Protein AF-A0A7S2NRS6-F1 (afdb_monomer_lite)

Structure (mmCIF, N/CA/C/O backbone):
data_AF-A0A7S2NRS6-F1
#
_entry.id   AF-A0A7S2NRS6-F1
#
loop_
_atom_site.group_PDB
_atom_site.id
_atom_site.type_symbol
_atom_site.label_atom_id
_atom_site.label_alt_id
_atom_site.label_comp_id
_atom_site.label_asym_id
_atom_site.label_entity_id
_atom_site.label_seq_id
_atom_site.pdbx_PDB_ins_code
_atom_site.Cartn_x
_atom_site.Cartn_y
_atom_site.Cartn_z
_atom_site.occupancy
_atom_site.B_iso_or_equiv
_atom_site.auth_seq_id
_atom_site.auth_comp_id
_atom_site.auth_asym_id
_atom_site.auth_atom_id
_atom_site.pdbx_PDB_model_num
ATOM 1 N N . LEU A 1 1 ? -18.344 1.995 -4.141 1.00 56.03 1 LEU A N 1
ATOM 2 C CA . LEU A 1 1 ? -17.722 1.896 -5.486 1.00 56.03 1 LEU A CA 1
ATOM 3 C C . LEU A 1 1 ? -18.752 1.465 -6.531 1.00 56.03 1 LEU A C 1
ATOM 5 O O . LEU A 1 1 ? -19.524 0.555 -6.257 1.00 56.03 1 LEU A O 1
ATOM 9 N N . ARG A 1 2 ? -18.786 2.073 -7.726 1.00 67.06 2 ARG A N 1
ATOM 10 C CA . ARG A 1 2 ? -19.606 1.551 -8.836 1.00 67.06 2 ARG A CA 1
ATOM 11 C C . ARG A 1 2 ? -18.741 0.593 -9.655 1.00 67.06 2 ARG A C 1
ATOM 13 O O . ARG A 1 2 ? -1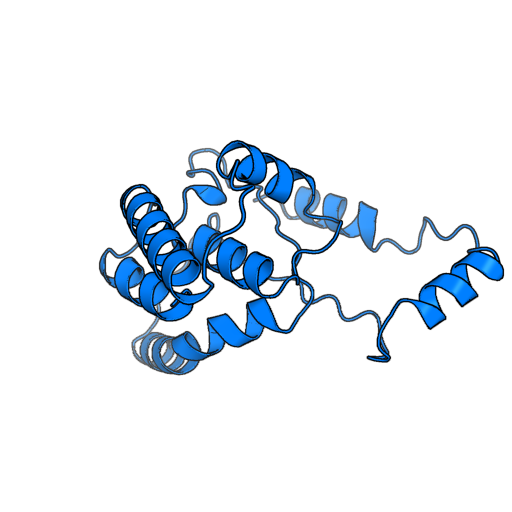7.824 1.054 -10.327 1.00 67.06 2 ARG A O 1
ATOM 20 N N . LEU A 1 3 ? -19.060 -0.705 -9.644 1.00 69.81 3 LEU A N 1
ATOM 21 C CA . LEU A 1 3 ? -18.432 -1.746 -10.485 1.00 69.81 3 LEU A CA 1
ATOM 22 C C . LEU A 1 3 ? -18.231 -1.302 -11.950 1.00 69.81 3 LEU A C 1
ATOM 24 O O . LEU A 1 3 ? -17.266 -1.689 -12.601 1.00 69.81 3 LEU A O 1
ATOM 28 N N . GLY A 1 4 ? -19.112 -0.433 -12.461 1.00 75.94 4 GLY A N 1
ATOM 29 C CA . GLY A 1 4 ? -19.000 0.156 -13.796 1.00 75.94 4 GLY A CA 1
ATOM 30 C C . GLY A 1 4 ? -17.756 1.025 -14.028 1.00 75.94 4 GLY A C 1
ATOM 31 O O . GLY A 1 4 ? -17.210 0.990 -15.128 1.00 75.94 4 GLY A O 1
ATOM 32 N N . THR A 1 5 ? -17.283 1.776 -13.028 1.00 73.44 5 THR A N 1
ATOM 33 C CA . THR A 1 5 ? -16.060 2.592 -13.151 1.00 73.44 5 THR A CA 1
ATOM 34 C C . THR A 1 5 ? -14.830 1.697 -13.215 1.00 73.44 5 THR A C 1
ATOM 36 O O . THR A 1 5 ? -14.036 1.833 -14.141 1.00 73.44 5 THR A O 1
ATOM 39 N N . MET A 1 6 ? -14.731 0.714 -12.316 1.00 71.06 6 MET A N 1
ATOM 40 C CA . MET A 1 6 ? -13.638 -0.268 -12.321 1.00 71.06 6 MET A CA 1
ATOM 41 C C . MET A 1 6 ? -13.595 -1.028 -13.641 1.00 71.06 6 MET A C 1
ATOM 43 O O . MET A 1 6 ? -12.559 -1.096 -14.291 1.00 71.06 6 MET A O 1
ATOM 47 N N . ARG A 1 7 ? -14.750 -1.526 -14.098 1.00 75.75 7 ARG A N 1
ATOM 48 C CA . ARG A 1 7 ? -14.869 -2.192 -15.396 1.00 75.75 7 ARG A CA 1
ATOM 49 C C . ARG A 1 7 ? -14.412 -1.288 -16.541 1.00 75.75 7 ARG A C 1
ATOM 51 O O . ARG A 1 7 ? -13.814 -1.784 -17.486 1.00 75.75 7 ARG A O 1
ATOM 58 N N . ARG A 1 8 ? -14.669 0.022 -16.482 1.00 77.69 8 ARG A N 1
ATOM 59 C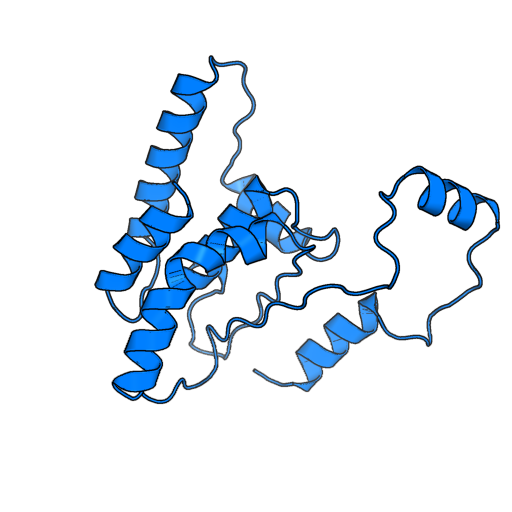 CA . ARG A 1 8 ? -14.208 0.975 -17.503 1.00 77.69 8 ARG A CA 1
ATOM 60 C C . ARG A 1 8 ? -12.686 1.125 -17.497 1.00 77.69 8 ARG A C 1
ATOM 62 O O . ARG A 1 8 ? -12.105 1.053 -18.573 1.00 77.69 8 ARG A O 1
ATOM 69 N N . VAL A 1 9 ? -12.071 1.274 -16.322 1.00 74.75 9 VAL A N 1
ATOM 70 C CA . VAL A 1 9 ? -10.605 1.365 -16.158 1.00 74.75 9 VAL A CA 1
ATOM 71 C C . VAL A 1 9 ? -9.924 0.069 -16.610 1.00 74.75 9 VAL A C 1
ATOM 73 O O . VAL A 1 9 ? -8.971 0.084 -17.386 1.00 74.75 9 VAL A O 1
ATOM 76 N N . LEU A 1 10 ? -10.471 -1.081 -16.219 1.00 75.56 10 LEU A N 1
ATOM 77 C CA . LEU A 1 10 ? -9.988 -2.374 -16.695 1.00 75.56 10 LEU A CA 1
ATOM 78 C C . LEU A 1 10 ? -10.148 -2.493 -18.211 1.00 75.56 10 LEU A C 1
ATOM 80 O O . LEU A 1 10 ? -9.214 -2.886 -18.900 1.00 75.56 10 LEU A O 1
ATOM 84 N N . ASN A 1 11 ? -11.283 -2.073 -18.769 1.00 77.56 11 ASN A N 1
ATOM 85 C CA . ASN A 1 11 ? -11.497 -2.111 -20.212 1.00 77.56 11 ASN A CA 1
ATOM 86 C C . ASN A 1 11 ? -10.554 -1.180 -20.991 1.00 77.56 11 ASN A C 1
ATOM 88 O O . ASN A 1 11 ? -10.190 -1.512 -22.116 1.00 77.56 11 ASN A O 1
ATOM 92 N N . THR A 1 12 ? -10.111 -0.052 -20.430 1.00 73.50 12 THR A N 1
ATOM 93 C CA . THR A 1 12 ? -9.099 0.788 -21.094 1.00 73.50 12 THR A CA 1
ATOM 94 C C . THR A 1 12 ? -7.742 0.100 -21.239 1.00 73.50 12 THR A C 1
ATOM 96 O O . THR A 1 12 ? -6.972 0.482 -22.121 1.00 73.50 12 THR A O 1
ATOM 99 N N . HIS A 1 13 ? -7.456 -0.919 -20.426 1.00 71.12 13 HIS A N 1
ATOM 100 C CA . HIS A 1 13 ? -6.163 -1.606 -20.408 1.00 71.12 13 HIS A CA 1
ATOM 101 C C . HIS A 1 13 ? -6.214 -3.036 -20.953 1.00 71.12 13 HIS A C 1
ATOM 103 O O . HIS A 1 13 ? -5.248 -3.475 -21.575 1.00 71.12 13 HIS A O 1
ATOM 109 N N . PHE A 1 14 ? -7.340 -3.727 -20.767 1.00 71.06 14 PHE A N 1
ATOM 110 C CA . PHE A 1 14 ? -7.500 -5.159 -21.020 1.00 71.06 14 PHE A CA 1
ATOM 111 C C . PHE A 1 14 ? -8.641 -5.493 -21.991 1.00 71.06 14 PHE A C 1
ATOM 113 O O . PHE A 1 14 ? -8.845 -6.668 -22.292 1.00 71.06 14 PHE A O 1
ATOM 120 N N . SER A 1 15 ? -9.410 -4.513 -22.494 1.00 66.44 15 SER A N 1
ATOM 121 C CA . SER A 1 15 ? -10.500 -4.841 -23.422 1.00 66.44 15 SER A CA 1
ATOM 122 C C . SER A 1 15 ? -9.946 -5.292 -24.782 1.00 66.44 15 SER A C 1
ATOM 124 O O . SER A 1 15 ? -9.171 -4.556 -25.401 1.00 66.44 15 SER A O 1
ATOM 126 N N . PRO A 1 16 ? -10.378 -6.459 -25.297 1.00 56.53 16 PRO A N 1
ATOM 127 C CA . PRO A 1 16 ? -9.907 -7.000 -26.573 1.00 56.53 16 PRO A CA 1
ATOM 128 C C . PRO A 1 16 ? -10.347 -6.177 -27.796 1.00 56.53 16 PRO A C 1
ATOM 130 O O . PRO A 1 16 ? -9.865 -6.406 -28.900 1.00 56.53 16 PRO A O 1
ATOM 133 N N . THR A 1 17 ? -11.226 -5.184 -27.632 1.00 53.69 17 THR A N 1
ATOM 134 C CA . THR A 1 17 ? -11.776 -4.377 -28.735 1.00 53.69 17 THR A CA 1
ATOM 135 C C . THR A 1 17 ? -10.838 -3.282 -29.262 1.00 53.69 17 THR A C 1
ATOM 137 O O . THR A 1 17 ? -11.223 -2.546 -30.165 1.00 53.69 17 THR A O 1
ATOM 140 N N . ARG A 1 18 ? -9.606 -3.167 -28.741 1.00 47.66 18 ARG A N 1
ATOM 141 C CA . ARG A 1 18 ? -8.590 -2.186 -29.185 1.00 47.66 18 ARG A CA 1
ATOM 142 C C . ARG A 1 18 ? -7.342 -2.795 -29.832 1.00 47.66 18 ARG A C 1
ATOM 144 O O . ARG A 1 18 ? -6.319 -2.119 -29.932 1.00 47.66 18 ARG A O 1
ATOM 151 N N . VAL A 1 19 ? -7.388 -4.052 -30.266 1.00 50.94 19 VAL A N 1
ATOM 152 C CA . VAL A 1 19 ? -6.240 -4.658 -30.952 1.00 50.94 19 VAL A CA 1
ATOM 153 C C . VAL A 1 19 ? -6.236 -4.226 -32.420 1.00 50.94 19 VAL A C 1
ATOM 155 O O . VAL A 1 19 ? -6.663 -4.961 -33.301 1.00 50.94 19 VAL A O 1
ATOM 158 N N . GLU A 1 20 ? -5.720 -3.027 -32.694 1.00 60.28 20 GLU A N 1
ATOM 159 C CA . GLU A 1 20 ? -4.939 -2.866 -33.922 1.00 60.28 20 GLU A CA 1
ATOM 160 C C . GLU A 1 20 ? -3.767 -3.843 -33.816 1.00 60.28 20 GLU A C 1
ATOM 162 O O . GLU A 1 20 ? -3.072 -3.864 -32.792 1.00 60.28 20 GLU A O 1
ATOM 167 N N . GLU A 1 21 ? -3.581 -4.704 -34.819 1.00 57.75 21 GLU A N 1
ATOM 168 C CA . GLU A 1 21 ? -2.518 -5.700 -34.771 1.00 57.75 21 GLU A CA 1
ATOM 169 C C . GLU A 1 21 ? -1.168 -5.014 -34.514 1.00 57.75 21 GLU A C 1
ATOM 171 O O . GLU A 1 21 ? -0.723 -4.187 -35.316 1.00 57.75 21 GLU A O 1
ATOM 176 N N . PRO A 1 22 ? -0.474 -5.329 -33.405 1.00 60.59 22 PRO A N 1
ATOM 177 C CA . PRO A 1 22 ? 0.801 -4.697 -33.133 1.00 60.59 22 PRO A CA 1
ATOM 178 C C . PRO A 1 22 ? 1.789 -5.111 -34.221 1.00 60.59 22 PRO A C 1
ATOM 180 O O . PRO A 1 22 ? 1.948 -6.306 -34.497 1.00 60.59 22 PRO A O 1
ATOM 183 N N . SER A 1 23 ? 2.462 -4.120 -34.813 1.00 74.69 23 SER A N 1
ATOM 184 C CA . SER A 1 23 ? 3.499 -4.339 -35.820 1.00 74.69 23 SER A CA 1
ATOM 185 C C . SER A 1 23 ? 4.563 -5.318 -35.315 1.00 74.69 23 SER A C 1
ATOM 187 O O . SER A 1 23 ? 4.867 -5.379 -34.118 1.00 74.69 23 SER A O 1
ATOM 189 N N . PHE A 1 24 ? 5.150 -6.083 -36.234 1.00 76.19 24 PHE A N 1
ATOM 190 C CA . PHE A 1 24 ? 6.164 -7.100 -35.938 1.00 76.19 24 PHE A CA 1
ATOM 191 C C . PHE A 1 24 ? 7.278 -6.587 -35.004 1.00 76.19 24 PHE A C 1
ATOM 193 O O . PHE A 1 24 ? 7.609 -7.230 -34.010 1.00 76.19 24 PHE A O 1
ATOM 200 N N . TRP A 1 25 ? 7.776 -5.371 -35.246 1.00 76.50 25 TRP A N 1
ATOM 201 C CA . TRP A 1 25 ? 8.818 -4.738 -34.432 1.00 76.50 25 TRP A CA 1
ATOM 202 C C . TRP A 1 25 ? 8.389 -4.452 -32.995 1.00 76.50 25 TRP A C 1
ATOM 204 O O . TRP A 1 25 ? 9.190 -4.574 -32.070 1.00 76.50 25 TRP A O 1
ATOM 214 N N . ARG A 1 26 ? 7.115 -4.109 -32.783 1.00 67.38 26 ARG A N 1
ATOM 215 C CA . ARG A 1 26 ? 6.560 -3.901 -31.444 1.00 67.38 26 ARG A CA 1
ATOM 216 C C . ARG A 1 26 ? 6.432 -5.224 -30.692 1.00 67.38 26 ARG A C 1
ATOM 218 O O . ARG A 1 26 ? 6.704 -5.242 -29.495 1.00 67.38 26 ARG A O 1
ATOM 225 N N . ARG A 1 27 ? 6.089 -6.320 -31.384 1.00 67.00 27 ARG A N 1
ATOM 226 C CA . ARG A 1 27 ? 6.068 -7.680 -30.811 1.00 67.00 27 ARG A CA 1
ATOM 227 C C . ARG A 1 27 ? 7.474 -8.137 -30.423 1.00 67.00 27 ARG A C 1
ATOM 229 O O . ARG A 1 27 ? 7.671 -8.580 -29.298 1.00 67.00 27 ARG A O 1
ATOM 236 N N . LEU A 1 28 ? 8.454 -7.944 -31.308 1.00 71.12 28 LEU A N 1
ATOM 237 C CA . LEU A 1 28 ? 9.848 -8.319 -31.066 1.00 71.12 28 LEU A CA 1
ATOM 238 C C . LEU A 1 28 ? 10.469 -7.511 -29.916 1.00 71.12 28 LEU A C 1
ATOM 240 O O . LEU A 1 28 ? 11.090 -8.080 -29.026 1.00 71.12 28 LEU A O 1
ATOM 244 N N . ARG A 1 29 ? 10.236 -6.192 -29.872 1.00 68.38 29 ARG A N 1
ATOM 245 C CA . ARG A 1 29 ? 10.704 -5.336 -28.770 1.00 68.38 29 ARG A CA 1
ATOM 246 C C . ARG A 1 29 ? 10.075 -5.731 -27.434 1.00 68.38 29 ARG A C 1
ATOM 248 O O . ARG A 1 29 ? 10.777 -5.756 -26.433 1.00 68.38 29 ARG A O 1
ATOM 255 N N . HIS A 1 30 ? 8.786 -6.078 -27.425 1.00 58.06 30 HIS A N 1
ATOM 256 C CA . HIS A 1 30 ? 8.111 -6.582 -26.228 1.00 58.06 30 HIS A CA 1
ATOM 257 C C . HIS A 1 30 ? 8.640 -7.942 -25.768 1.00 58.06 30 HIS A C 1
ATOM 259 O O . HIS A 1 30 ? 8.762 -8.151 -24.565 1.00 58.06 30 HIS A O 1
ATOM 265 N N . ALA A 1 31 ? 8.939 -8.844 -26.706 1.00 59.22 31 ALA A N 1
ATOM 266 C CA . ALA A 1 31 ? 9.503 -10.159 -26.415 1.00 59.22 31 ALA A CA 1
ATOM 267 C C . ALA A 1 31 ? 10.931 -10.065 -25.857 1.00 59.22 31 ALA A C 1
ATOM 269 O O . ALA A 1 31 ? 11.315 -10.861 -25.011 1.00 59.22 31 ALA A O 1
ATOM 270 N N . LEU A 1 32 ? 11.701 -9.067 -26.298 1.00 62.44 32 LEU A N 1
ATOM 271 C CA . LEU A 1 32 ? 13.069 -8.834 -25.833 1.00 62.44 32 LEU A CA 1
ATOM 272 C C . LEU A 1 32 ? 13.140 -8.034 -24.523 1.00 62.44 32 LEU A C 1
ATOM 274 O O . LEU A 1 32 ? 14.130 -8.133 -23.808 1.00 62.44 32 LEU A O 1
ATOM 278 N N . SER A 1 33 ? 12.118 -7.235 -24.197 1.00 59.81 33 SER A N 1
ATOM 279 C CA . SER A 1 33 ? 12.112 -6.366 -23.011 1.00 59.81 33 SER A CA 1
ATOM 280 C C . SER A 1 33 ? 11.349 -6.936 -21.811 1.00 59.81 33 SER A C 1
ATOM 282 O O . SER A 1 33 ? 11.143 -6.212 -20.837 1.00 59.81 33 SER A O 1
ATOM 284 N N . ARG A 1 34 ? 10.838 -8.169 -21.884 1.00 46.94 34 ARG A N 1
ATOM 285 C CA . ARG A 1 34 ? 10.055 -8.784 -20.806 1.00 46.94 34 ARG A CA 1
ATOM 286 C C . ARG A 1 34 ? 10.565 -10.185 -20.518 1.00 46.94 34 ARG A C 1
ATOM 288 O O . ARG A 1 34 ? 10.664 -11.013 -21.416 1.00 46.94 34 ARG A O 1
ATOM 295 N N . THR A 1 35 ? 10.873 -10.432 -19.251 1.00 43.88 35 THR A N 1
ATOM 296 C CA . THR A 1 35 ? 11.154 -11.760 -18.711 1.00 43.88 35 THR A CA 1
ATOM 297 C C . THR A 1 35 ? 10.008 -12.725 -19.047 1.00 43.88 35 THR A C 1
ATOM 299 O O . THR A 1 35 ? 8.841 -12.320 -19.041 1.00 43.88 35 THR A O 1
ATOM 302 N N . PRO A 1 36 ? 10.318 -13.995 -19.359 1.00 40.53 36 PRO A N 1
ATOM 303 C CA . PRO A 1 36 ? 9.358 -14.971 -19.838 1.00 40.53 36 PRO A CA 1
ATOM 304 C C . PRO A 1 36 ? 8.593 -15.544 -18.644 1.00 40.53 36 PRO A C 1
ATOM 306 O O . PRO A 1 36 ? 8.909 -16.615 -18.143 1.00 40.53 36 PRO A O 1
ATOM 309 N N . VAL A 1 37 ? 7.576 -14.834 -18.175 1.00 44.56 37 VAL A N 1
ATOM 310 C CA . VAL A 1 37 ? 6.471 -15.484 -17.470 1.00 44.56 37 VAL A CA 1
ATOM 311 C C . VAL A 1 37 ? 5.285 -15.368 -18.415 1.00 44.56 37 VAL A C 1
ATOM 313 O O . VAL A 1 37 ? 4.808 -14.273 -18.709 1.00 44.56 37 VAL A O 1
ATOM 316 N N . GLY A 1 38 ? 4.955 -16.494 -19.049 1.00 38.03 38 GLY A N 1
ATOM 317 C CA . GLY A 1 38 ? 3.897 -16.594 -20.045 1.00 38.03 38 GLY A CA 1
ATOM 318 C C . GLY A 1 38 ? 2.520 -16.299 -19.453 1.00 38.03 38 GLY A C 1
ATOM 319 O O . GLY A 1 38 ? 2.295 -16.513 -18.270 1.00 38.03 38 GLY A O 1
ATOM 320 N N . GLY A 1 39 ? 1.600 -15.842 -20.305 1.00 46.91 39 GLY A N 1
ATOM 321 C CA . GLY A 1 39 ? 0.220 -15.540 -19.918 1.00 46.91 39 GLY A CA 1
ATOM 322 C C . GLY A 1 39 ? 0.077 -14.143 -19.315 1.00 46.91 39 GLY A C 1
ATOM 323 O O . GLY A 1 39 ? 0.891 -13.695 -18.521 1.00 46.91 39 GLY A O 1
ATOM 324 N N . TRP A 1 40 ? -0.942 -13.404 -19.742 1.00 47.91 40 TRP A N 1
ATOM 325 C CA . TRP A 1 40 ? -1.213 -12.032 -19.305 1.00 47.91 40 TRP A CA 1
ATOM 326 C C . TRP A 1 40 ? -1.852 -11.985 -17.908 1.00 47.91 40 TRP A C 1
ATOM 328 O O . TRP A 1 40 ? -2.870 -11.322 -17.715 1.00 47.91 40 TRP A O 1
ATOM 338 N N . ASP A 1 41 ? -1.262 -12.661 -16.928 1.00 56.53 41 ASP A N 1
ATOM 339 C CA . ASP A 1 41 ? -1.789 -12.679 -15.567 1.00 56.53 41 ASP A CA 1
ATOM 340 C C . ASP A 1 41 ? -1.315 -11.410 -14.849 1.00 56.53 41 ASP A C 1
ATOM 342 O O . ASP A 1 41 ? -0.298 -11.371 -14.162 1.00 56.53 41 ASP A O 1
ATOM 346 N N . THR A 1 42 ? -2.028 -10.305 -15.084 1.00 56.78 42 THR A N 1
ATOM 347 C CA . THR A 1 42 ? -1.913 -9.131 -14.212 1.00 56.78 42 THR A CA 1
ATOM 348 C C . THR A 1 42 ? -2.690 -9.443 -12.947 1.00 56.78 42 THR A C 1
ATOM 350 O O . THR A 1 42 ? -3.908 -9.619 -13.006 1.00 56.78 42 THR A O 1
ATOM 353 N N . VAL A 1 43 ? -2.001 -9.513 -11.809 1.00 58.66 43 VAL A N 1
ATOM 354 C CA . VAL A 1 43 ? -2.680 -9.654 -10.525 1.00 58.66 43 VAL A CA 1
ATOM 355 C C . VAL A 1 43 ? -3.358 -8.324 -10.219 1.00 58.66 43 VAL A C 1
ATOM 357 O O . VAL A 1 43 ? -2.724 -7.289 -10.020 1.00 58.66 43 VAL A O 1
ATOM 360 N N . LEU A 1 44 ? -4.686 -8.343 -10.261 1.00 62.12 44 LEU A N 1
ATOM 361 C CA . LEU A 1 44 ? -5.507 -7.207 -9.877 1.00 62.12 44 LEU A CA 1
ATOM 362 C C . LEU A 1 44 ? -5.720 -7.282 -8.374 1.00 62.12 44 LEU A C 1
ATOM 364 O O . LEU A 1 44 ? -6.546 -8.060 -7.898 1.00 62.12 44 LEU A O 1
ATOM 368 N N . PHE A 1 45 ? -4.968 -6.479 -7.636 1.00 60.38 45 PHE A N 1
ATOM 369 C CA . PHE A 1 45 ? -5.232 -6.306 -6.221 1.00 60.38 45 PHE A CA 1
ATOM 370 C C . PHE A 1 45 ? -6.415 -5.359 -6.043 1.00 60.38 45 PHE A C 1
ATOM 372 O O . PHE A 1 45 ? -6.426 -4.229 -6.531 1.00 60.38 45 PHE A O 1
ATOM 379 N N . PHE A 1 46 ? -7.444 -5.881 -5.387 1.00 60.12 46 PHE A N 1
ATOM 380 C CA . PHE A 1 46 ? -8.656 -5.162 -5.039 1.00 60.12 46 PHE A CA 1
ATOM 381 C C . PHE A 1 46 ? -8.703 -5.023 -3.523 1.00 60.12 46 PHE A C 1
ATOM 383 O O . PHE A 1 46 ? -9.382 -5.813 -2.867 1.00 60.12 46 PHE A O 1
ATOM 390 N N . ASP A 1 47 ? -7.998 -4.040 -2.964 1.00 60.84 47 ASP A N 1
ATOM 391 C CA . ASP A 1 47 ? -8.255 -3.677 -1.575 1.00 60.84 47 ASP A CA 1
ATOM 392 C C . ASP A 1 47 ? -9.434 -2.710 -1.503 1.00 60.84 47 ASP A C 1
ATOM 394 O O . ASP A 1 47 ? -9.498 -1.658 -2.150 1.00 60.84 47 ASP A O 1
ATOM 398 N N . PHE A 1 48 ? -10.440 -3.115 -0.742 1.00 59.34 48 PHE A N 1
ATOM 399 C CA . PHE A 1 48 ? -11.668 -2.369 -0.597 1.00 59.34 48 PHE A CA 1
ATOM 400 C C . PHE A 1 48 ? -11.553 -1.410 0.582 1.00 59.34 48 PHE A C 1
ATOM 402 O O . PHE A 1 48 ? -12.291 -1.528 1.560 1.00 59.34 48 PHE A O 1
ATOM 409 N N . CYS A 1 49 ? -10.755 -0.355 0.411 1.00 52.16 49 CYS A N 1
ATOM 410 C CA . CYS A 1 49 ? -10.843 0.850 1.242 1.00 52.16 49 CYS A CA 1
ATOM 411 C C . CYS A 1 49 ? -12.280 1.461 1.228 1.00 52.16 49 CYS A C 1
ATOM 413 O O . CYS A 1 49 ? -12.612 2.312 2.049 1.00 52.16 49 CYS A O 1
ATOM 415 N N . GLY A 1 50 ? -13.179 1.006 0.332 1.00 49.31 50 GLY A N 1
ATOM 416 C CA . GLY A 1 50 ? -14.545 1.520 0.168 1.00 49.31 50 GLY A CA 1
ATOM 417 C C . GLY A 1 50 ? -15.709 0.513 0.172 1.00 49.31 50 GLY A C 1
ATOM 418 O O . GLY A 1 50 ? -16.805 0.934 -0.219 1.00 49.31 50 GLY A O 1
ATOM 419 N N . LEU A 1 51 ? -15.527 -0.763 0.555 1.00 55.12 51 LEU A N 1
ATOM 420 C CA . LEU A 1 51 ? -16.662 -1.679 0.794 1.00 55.12 51 LEU A CA 1
ATOM 421 C C . LEU A 1 51 ? -16.879 -1.936 2.289 1.00 55.12 51 LEU A C 1
ATOM 423 O O . LEU A 1 51 ? -15.909 -2.019 3.041 1.00 55.12 51 LEU A O 1
ATOM 427 N N . PRO A 1 52 ? -18.138 -2.115 2.729 1.00 57.31 52 PRO A N 1
ATOM 428 C CA . PRO A 1 52 ? -18.422 -2.578 4.079 1.00 57.31 52 PRO A CA 1
ATOM 429 C C . PRO A 1 52 ? -17.801 -3.966 4.278 1.00 57.31 52 PRO A C 1
ATOM 431 O O . PRO A 1 52 ? -18.314 -4.958 3.764 1.00 57.31 52 PRO A O 1
ATOM 434 N N . GLN A 1 53 ? -16.689 -4.044 5.006 1.00 69.00 53 GLN A N 1
ATOM 435 C CA . GLN A 1 53 ? -16.167 -5.329 5.459 1.00 69.00 53 GLN A CA 1
ATOM 436 C C . GLN A 1 53 ? -16.956 -5.748 6.700 1.00 69.00 53 GLN A C 1
ATOM 438 O O . GLN A 1 53 ? -16.929 -5.042 7.721 1.00 69.00 53 GLN A O 1
ATOM 443 N N . ALA A 1 54 ? -17.658 -6.877 6.594 1.00 77.88 54 ALA A N 1
ATOM 444 C CA . ALA A 1 54 ? -18.263 -7.536 7.742 1.00 77.88 54 ALA A CA 1
ATOM 445 C C . ALA A 1 54 ? -17.175 -7.867 8.784 1.00 77.88 54 ALA A C 1
ATOM 447 O O . ALA A 1 54 ? -16.016 -8.070 8.409 1.00 77.88 54 ALA A O 1
ATOM 448 N N . PRO A 1 55 ? -17.507 -7.891 10.086 1.00 81.56 55 PRO A N 1
ATOM 449 C CA . PRO A 1 55 ? -16.582 -8.396 11.092 1.00 81.56 55 PRO A CA 1
ATOM 450 C C . PRO A 1 55 ? -16.114 -9.806 10.715 1.00 81.56 55 PRO A C 1
ATOM 452 O O . PRO A 1 55 ? -16.942 -10.658 10.396 1.00 81.56 55 PRO A O 1
ATOM 455 N N . ARG A 1 56 ? -14.798 -10.028 10.745 1.00 83.50 56 ARG A N 1
ATOM 456 C CA . ARG A 1 56 ? -14.210 -11.363 10.585 1.00 83.50 56 ARG A CA 1
ATOM 457 C C . ARG A 1 56 ? -14.616 -12.238 11.772 1.00 83.50 56 ARG A C 1
ATOM 459 O O . ARG A 1 56 ? -14.627 -11.755 12.903 1.00 83.50 56 ARG A O 1
ATOM 466 N N . SER A 1 57 ? -14.922 -13.503 11.518 1.00 89.75 57 SER A N 1
ATOM 467 C CA . SER A 1 57 ? -14.974 -14.537 12.556 1.00 89.75 57 SER A CA 1
ATOM 468 C C . SER A 1 57 ? -13.585 -14.775 13.162 1.00 89.75 57 SER A C 1
ATOM 470 O O . SER A 1 57 ? -12.571 -14.401 12.569 1.00 89.75 57 SER A O 1
ATOM 472 N N . ASP A 1 58 ? -13.523 -15.423 14.327 1.00 92.62 58 ASP A N 1
ATOM 473 C CA . ASP A 1 58 ? -12.251 -15.724 15.002 1.00 92.62 58 ASP A CA 1
ATOM 474 C C . ASP A 1 58 ? -11.318 -16.568 14.120 1.00 92.62 58 ASP A C 1
ATOM 476 O O . ASP A 1 58 ? -10.112 -16.323 14.061 1.00 92.62 58 ASP A O 1
ATOM 480 N N . GLU A 1 59 ? -11.883 -17.516 13.370 1.00 92.38 59 GLU A N 1
ATOM 481 C CA . GLU A 1 59 ? -11.123 -18.362 12.449 1.00 92.38 59 GLU A CA 1
ATOM 482 C C . GLU A 1 59 ? -10.594 -17.570 11.245 1.00 92.38 59 GLU A C 1
ATOM 484 O O . GLU A 1 59 ? -9.416 -17.669 10.904 1.00 92.38 59 GLU A O 1
ATOM 489 N N . GLU A 1 60 ? -11.417 -16.711 10.636 1.00 85.25 60 GLU A N 1
ATOM 490 C CA . GLU A 1 60 ? -10.956 -15.809 9.571 1.00 85.25 60 GLU A CA 1
ATOM 491 C C . GLU A 1 60 ? -9.894 -14.831 10.082 1.00 85.25 60 GLU A C 1
ATOM 493 O O . GLU A 1 60 ? -8.972 -14.474 9.350 1.00 85.25 60 GLU A O 1
ATOM 498 N N . HIS A 1 61 ? -10.004 -14.384 11.334 1.00 85.06 61 HIS A N 1
ATOM 499 C CA . HIS A 1 61 ? -9.013 -13.511 11.947 1.00 85.06 61 HIS A CA 1
ATOM 500 C C . HIS A 1 61 ? -7.672 -14.227 12.139 1.00 85.06 61 HIS A C 1
ATOM 502 O O . HIS A 1 61 ? -6.631 -13.649 11.822 1.00 85.06 61 HIS A O 1
ATOM 508 N N . ARG A 1 62 ? -7.696 -15.488 12.587 1.00 88.94 62 ARG A N 1
ATOM 509 C CA . ARG A 1 62 ? -6.504 -16.337 12.712 1.00 88.94 62 ARG A CA 1
ATOM 510 C C . ARG A 1 62 ? -5.825 -16.546 11.358 1.00 88.94 62 ARG A C 1
ATOM 512 O O . ARG A 1 62 ? -4.640 -16.247 11.232 1.00 88.94 62 ARG A O 1
ATOM 519 N N . ILE A 1 63 ? -6.580 -16.970 10.341 1.00 88.25 63 ILE A N 1
ATOM 520 C CA . ILE A 1 63 ? -6.067 -17.169 8.974 1.00 88.25 63 ILE A CA 1
ATOM 521 C C . ILE A 1 63 ? -5.494 -15.861 8.420 1.00 88.25 63 ILE A C 1
ATOM 523 O O . ILE A 1 63 ? -4.398 -15.845 7.867 1.00 88.25 63 ILE A O 1
ATOM 527 N N . PHE A 1 64 ? -6.199 -14.742 8.606 1.00 84.12 64 PHE A N 1
ATOM 528 C CA . PHE A 1 64 ? -5.704 -13.435 8.185 1.00 84.12 64 PHE A CA 1
ATOM 529 C C . PHE A 1 64 ? -4.357 -13.104 8.835 1.00 84.12 64 PHE A C 1
ATOM 531 O O . PHE A 1 64 ? -3.448 -12.656 8.143 1.00 84.12 64 PHE A O 1
ATOM 538 N N . GLY A 1 65 ? -4.212 -13.350 10.141 1.00 84.62 65 GLY A N 1
ATOM 539 C CA . GLY A 1 65 ? -2.957 -13.146 10.863 1.00 84.62 65 GLY A CA 1
ATOM 540 C C . GLY A 1 65 ? -1.810 -14.012 10.335 1.00 84.62 65 GLY A C 1
ATOM 541 O O . GLY A 1 65 ? -0.693 -13.518 10.209 1.00 84.62 65 GLY A O 1
ATOM 542 N N . GLU A 1 66 ? -2.087 -15.264 9.966 1.00 89.00 66 GLU A N 1
ATOM 543 C CA . GLU A 1 66 ? -1.109 -16.183 9.360 1.00 89.00 66 GLU A CA 1
ATOM 544 C C . GLU A 1 66 ? -0.689 -15.745 7.952 1.00 89.00 66 GLU A C 1
ATOM 546 O O . GLU A 1 66 ? 0.478 -15.866 7.584 1.00 89.00 66 GLU A O 1
ATOM 551 N N . CYS A 1 67 ? -1.616 -15.196 7.166 1.00 86.12 67 CYS A N 1
ATOM 552 C CA . CYS A 1 67 ? -1.327 -14.703 5.821 1.00 86.12 67 CYS A CA 1
ATOM 553 C C . CYS A 1 67 ? -0.645 -13.327 5.810 1.00 86.12 67 CYS A C 1
ATOM 555 O O . CYS A 1 67 ? 0.035 -12.993 4.839 1.00 86.12 67 CYS A O 1
ATOM 557 N N . LEU A 1 68 ? -0.811 -12.527 6.866 1.00 85.12 68 LEU A N 1
ATOM 558 C CA . LEU A 1 68 ? -0.383 -11.128 6.911 1.00 85.12 68 LEU A CA 1
ATOM 559 C C . LEU A 1 68 ? 1.104 -10.906 6.579 1.00 85.12 68 LEU A C 1
ATOM 561 O O . LEU A 1 68 ? 1.388 -10.023 5.766 1.00 85.12 68 LEU A O 1
ATOM 565 N N . PRO A 1 69 ? 2.058 -11.705 7.104 1.00 84.50 69 PRO A N 1
ATOM 566 C CA . PRO A 1 69 ? 3.475 -11.556 6.767 1.00 84.50 69 PRO A CA 1
ATOM 567 C C . PRO A 1 69 ? 3.775 -11.799 5.281 1.00 84.50 69 PRO A C 1
ATOM 569 O O . PRO A 1 69 ? 4.761 -11.294 4.751 1.00 84.50 69 PRO A O 1
ATOM 572 N N . HIS A 1 70 ? 2.920 -12.552 4.584 1.00 86.19 70 HIS A N 1
ATOM 573 C CA . HIS A 1 70 ? 3.083 -12.865 3.166 1.00 86.19 70 HIS A CA 1
ATOM 574 C C . HIS A 1 70 ? 2.519 -11.781 2.239 1.00 86.19 70 HIS A C 1
ATOM 576 O O . HIS A 1 70 ? 2.795 -11.809 1.040 1.00 86.19 70 HIS A O 1
ATOM 582 N N . MET A 1 71 ? 1.783 -10.794 2.762 1.00 83.44 71 MET A N 1
ATOM 583 C CA . MET A 1 71 ? 1.236 -9.700 1.950 1.00 83.44 71 MET A CA 1
ATOM 584 C C . MET A 1 71 ? 2.342 -8.894 1.261 1.00 83.44 71 MET A C 1
ATOM 586 O O . MET A 1 71 ? 2.206 -8.542 0.091 1.00 83.44 71 MET A O 1
ATOM 590 N N . GLY A 1 72 ? 3.477 -8.678 1.936 1.00 85.94 72 GLY A N 1
ATOM 591 C CA . GLY A 1 72 ? 4.626 -7.993 1.339 1.00 85.94 72 GLY A CA 1
ATOM 592 C C . GLY A 1 72 ? 5.154 -8.704 0.086 1.00 85.94 72 GLY A C 1
ATOM 593 O O . GLY A 1 72 ? 5.484 -8.081 -0.923 1.00 85.94 72 GLY A O 1
ATOM 594 N N . MET A 1 73 ? 5.164 -10.038 0.105 1.00 87.25 73 MET A N 1
ATOM 595 C CA . MET A 1 73 ? 5.578 -10.856 -1.036 1.00 87.25 73 MET A CA 1
ATOM 596 C C . MET A 1 73 ? 4.621 -10.687 -2.224 1.00 87.25 73 MET A C 1
ATOM 598 O O . MET A 1 73 ? 5.063 -10.563 -3.363 1.00 87.25 73 MET A O 1
ATOM 602 N N . LEU A 1 74 ? 3.312 -10.632 -1.968 1.00 82.25 74 LEU A N 1
ATOM 603 C CA . LEU A 1 74 ? 2.304 -10.492 -3.019 1.00 82.25 74 LEU A CA 1
ATOM 604 C C . LEU A 1 74 ? 2.481 -9.189 -3.814 1.00 82.25 74 LEU A C 1
ATOM 606 O O . LEU A 1 74 ? 2.537 -9.225 -5.043 1.00 82.25 74 LEU A O 1
ATOM 610 N N . TYR A 1 75 ? 2.647 -8.055 -3.133 1.00 82.69 75 TYR A N 1
ATOM 611 C CA . TYR A 1 75 ? 2.795 -6.759 -3.807 1.00 82.69 75 TYR A CA 1
ATOM 612 C C . TYR A 1 75 ? 4.186 -6.538 -4.412 1.00 82.69 75 TYR A C 1
ATOM 614 O O . TYR A 1 75 ? 4.325 -5.783 -5.371 1.00 82.69 75 TYR A O 1
ATOM 622 N N . SER A 1 76 ? 5.221 -7.202 -3.891 1.00 85.75 76 SER A N 1
ATOM 623 C CA . SER A 1 76 ? 6.594 -7.055 -4.395 1.00 85.75 76 SER A CA 1
ATOM 624 C C . SER A 1 76 ? 6.940 -7.995 -5.554 1.00 85.75 76 SER A C 1
ATOM 626 O O . SER A 1 76 ? 7.877 -7.706 -6.300 1.00 85.75 76 SER A O 1
ATOM 628 N N . MET A 1 77 ? 6.195 -9.091 -5.746 1.00 82.81 77 MET A N 1
ATOM 629 C CA . MET A 1 77 ? 6.486 -10.084 -6.789 1.00 82.81 77 MET A CA 1
ATOM 630 C C . MET A 1 77 ? 5.634 -9.951 -8.052 1.00 82.81 77 MET A C 1
ATOM 632 O O . MET A 1 77 ? 6.090 -10.355 -9.123 1.00 82.81 77 MET A O 1
ATOM 636 N N . PHE A 1 78 ? 4.416 -9.415 -7.953 1.00 82.44 78 PHE A N 1
ATOM 637 C CA . PHE A 1 78 ? 3.469 -9.400 -9.069 1.00 82.44 78 PHE A CA 1
ATOM 638 C C . PHE A 1 78 ? 3.151 -7.984 -9.548 1.00 82.44 78 PHE A C 1
ATOM 640 O O . PHE A 1 78 ? 2.912 -7.111 -8.709 1.00 82.44 78 PHE A O 1
ATOM 647 N N . PRO A 1 79 ? 3.040 -7.756 -10.875 1.00 81.19 79 PRO A N 1
ATOM 648 C CA . PRO A 1 79 ? 2.617 -6.470 -11.412 1.00 81.19 79 PRO A CA 1
ATOM 649 C C . PRO A 1 79 ? 1.298 -6.012 -10.787 1.00 81.19 79 PRO A C 1
ATOM 651 O O . PRO A 1 79 ? 0.276 -6.681 -10.925 1.00 81.19 79 PRO A O 1
ATOM 654 N N . THR A 1 80 ? 1.328 -4.854 -10.134 1.00 80.62 80 THR A N 1
ATOM 655 C CA . THR A 1 80 ? 0.227 -4.305 -9.342 1.00 80.62 80 THR A CA 1
ATOM 656 C C . THR A 1 80 ? -0.370 -3.086 -10.043 1.00 80.62 80 THR A C 1
ATOM 658 O O . THR A 1 80 ? 0.346 -2.188 -10.495 1.00 80.62 80 THR A O 1
ATOM 661 N N . MET A 1 81 ? -1.698 -3.035 -10.144 1.00 83.19 81 MET A N 1
ATOM 662 C CA . MET A 1 81 ? -2.432 -1.861 -10.619 1.00 83.19 81 MET A CA 1
ATOM 663 C C . MET A 1 81 ? -3.305 -1.313 -9.496 1.00 83.19 81 MET A C 1
ATOM 665 O O . MET A 1 81 ? -4.224 -1.984 -9.041 1.00 83.19 81 MET A O 1
ATOM 669 N N . ILE A 1 82 ? -3.040 -0.073 -9.101 1.00 80.38 82 ILE A N 1
ATOM 670 C CA . ILE A 1 82 ? -3.814 0.643 -8.089 1.00 80.38 82 ILE A CA 1
ATOM 671 C C . ILE A 1 82 ? -5.082 1.220 -8.709 1.00 80.38 82 ILE A C 1
ATOM 673 O O . ILE A 1 82 ? -5.035 1.899 -9.737 1.00 80.38 82 ILE A O 1
ATOM 677 N N . LEU A 1 83 ? -6.207 0.972 -8.042 1.00 80.19 83 LEU A N 1
ATOM 678 C CA . LEU A 1 83 ? -7.501 1.580 -8.325 1.00 80.19 83 LEU A CA 1
ATOM 679 C C . LEU A 1 83 ? -7.858 2.513 -7.166 1.00 80.19 83 LEU A C 1
ATOM 681 O O . LEU A 1 83 ? -8.493 2.111 -6.197 1.00 80.19 83 LEU A O 1
ATOM 685 N N . ASP A 1 84 ? -7.450 3.773 -7.276 1.00 79.88 84 ASP A N 1
ATOM 686 C CA . ASP A 1 84 ? -7.541 4.769 -6.199 1.00 79.88 84 ASP A CA 1
ATOM 687 C C . ASP A 1 84 ? -8.961 5.310 -5.930 1.00 79.88 84 ASP A C 1
ATOM 689 O O . ASP A 1 84 ? -9.166 6.176 -5.076 1.00 79.88 84 ASP A O 1
ATOM 693 N N . GLN A 1 85 ? -9.966 4.816 -6.655 1.00 78.81 85 GLN A N 1
ATOM 694 C CA . GLN A 1 85 ? -11.326 5.323 -6.552 1.00 78.81 85 GLN A CA 1
ATOM 695 C C . GLN A 1 85 ? -12.004 4.819 -5.279 1.00 78.81 85 GLN A C 1
ATOM 697 O O . GLN A 1 85 ? -12.273 3.631 -5.140 1.00 78.81 85 GLN A O 1
ATOM 702 N N . VAL A 1 86 ? -12.390 5.737 -4.396 1.00 78.69 86 VAL A N 1
ATOM 703 C CA . VAL A 1 86 ? -13.074 5.433 -3.129 1.00 78.69 86 VAL A CA 1
ATOM 704 C C . VAL A 1 86 ? -14.573 5.764 -3.177 1.00 78.69 86 VAL A C 1
ATOM 706 O O . VAL A 1 86 ? -15.064 6.461 -4.069 1.00 78.69 86 VAL A O 1
ATOM 709 N N . THR A 1 87 ? -15.351 5.217 -2.239 1.00 79.19 87 THR A N 1
ATOM 710 C CA . THR A 1 87 ? -16.780 5.557 -2.092 1.00 79.19 87 THR A CA 1
ATOM 711 C C . THR A 1 87 ? -16.919 7.008 -1.590 1.00 79.19 87 THR A C 1
ATOM 713 O O . THR A 1 87 ? -16.120 7.415 -0.750 1.00 79.19 87 THR A O 1
ATOM 716 N N . PRO A 1 88 ? -17.909 7.804 -2.056 1.00 79.94 88 PRO A N 1
ATOM 717 C CA . PRO A 1 88 ? -18.102 9.168 -1.557 1.00 79.94 88 PRO A CA 1
ATOM 718 C C . PRO A 1 88 ? -18.199 9.221 -0.027 1.00 79.94 88 PRO A C 1
ATOM 720 O O . PRO A 1 88 ? -18.926 8.425 0.566 1.00 79.94 88 PRO A O 1
ATOM 723 N N . GLY A 1 89 ? -17.473 10.154 0.593 1.00 83.19 89 GLY A N 1
ATOM 724 C CA . GLY A 1 89 ? -17.392 10.299 2.051 1.00 83.19 89 GLY A CA 1
ATOM 725 C C . GLY A 1 89 ? -16.313 9.446 2.732 1.00 83.19 89 GLY A C 1
ATOM 726 O O . GLY A 1 89 ? -16.086 9.626 3.924 1.00 83.19 89 GLY A O 1
ATOM 727 N N . ALA A 1 90 ? -15.632 8.554 2.004 1.00 83.94 90 ALA A N 1
ATOM 728 C CA . ALA A 1 90 ? -14.421 7.891 2.488 1.00 83.94 90 ALA A CA 1
ATOM 729 C C . ALA A 1 90 ? -13.177 8.773 2.266 1.00 83.94 90 ALA A C 1
ATOM 731 O O . ALA A 1 90 ? -13.173 9.640 1.388 1.00 83.94 90 ALA A O 1
ATOM 732 N N . HIS A 1 91 ? -12.123 8.534 3.052 1.00 86.56 91 HIS A N 1
ATOM 733 C CA . HIS A 1 91 ? -10.799 9.126 2.831 1.00 86.56 91 HIS A CA 1
ATOM 734 C C . HIS A 1 91 ? -10.189 8.619 1.515 1.00 86.56 91 HIS A C 1
ATOM 736 O O . HIS A 1 91 ? -10.639 7.605 0.975 1.00 86.56 91 HIS A O 1
ATOM 742 N N . SER A 1 92 ? -9.192 9.329 0.974 1.00 86.50 92 SER A N 1
ATOM 743 C CA . SER A 1 92 ? -8.569 8.922 -0.290 1.00 86.50 92 SER A CA 1
ATOM 744 C C . SER A 1 92 ? -7.809 7.601 -0.134 1.00 86.50 92 SER A C 1
ATOM 746 O O . SER A 1 92 ? -7.421 7.227 0.971 1.00 86.50 92 SER A O 1
ATOM 748 N N . TYR A 1 93 ? -7.570 6.891 -1.240 1.00 85.31 93 TYR A N 1
ATOM 749 C CA . TYR A 1 93 ? -6.840 5.618 -1.222 1.00 85.31 93 TYR A CA 1
ATOM 750 C C . TYR A 1 93 ? -5.500 5.727 -0.477 1.00 85.31 93 TYR A C 1
ATOM 752 O O . TYR A 1 93 ? -5.199 4.910 0.384 1.00 85.31 93 TYR A O 1
ATOM 760 N N . LEU A 1 94 ? -4.724 6.779 -0.747 1.00 87.25 94 LEU A N 1
ATOM 761 C CA . LEU A 1 94 ? -3.406 6.978 -0.138 1.00 87.25 94 LEU A CA 1
ATOM 762 C C . LEU A 1 94 ? -3.452 7.493 1.303 1.00 87.25 94 LEU A C 1
ATOM 764 O O . LEU A 1 94 ? -2.412 7.524 1.963 1.00 87.25 94 LEU A O 1
ATOM 768 N N . ASP A 1 95 ? -4.625 7.886 1.795 1.00 90.12 95 ASP A N 1
ATOM 769 C CA . ASP A 1 95 ? -4.814 8.247 3.199 1.00 90.12 95 ASP A CA 1
ATOM 770 C C . ASP A 1 95 ? -5.128 7.017 4.061 1.00 90.12 95 ASP A C 1
ATOM 772 O O . ASP A 1 95 ? -4.999 7.087 5.278 1.00 90.12 95 ASP A O 1
ATOM 776 N N . SER A 1 96 ? -5.510 5.882 3.465 1.00 90.50 96 SER A N 1
ATOM 777 C CA . SER A 1 96 ? -5.648 4.614 4.190 1.00 90.50 96 SER A CA 1
ATOM 778 C C . SER A 1 96 ? -4.279 3.995 4.443 1.00 90.50 96 SER A C 1
ATOM 780 O O . SER A 1 96 ? -3.458 3.877 3.535 1.00 90.50 96 SER A O 1
ATOM 782 N N . GLY A 1 97 ? -4.046 3.539 5.672 1.00 90.69 97 GLY A N 1
ATOM 783 C CA . GLY A 1 97 ? -2.783 2.914 6.056 1.00 90.69 97 GLY A CA 1
ATOM 784 C C . GLY A 1 97 ? -2.510 1.592 5.337 1.00 90.69 97 GLY A C 1
ATOM 785 O O . GLY A 1 97 ? -1.368 1.331 4.961 1.00 90.69 97 GLY A O 1
ATOM 786 N N . TRP A 1 98 ? -3.552 0.793 5.084 1.00 89.31 98 TRP A N 1
ATOM 787 C CA . TRP A 1 98 ? -3.435 -0.448 4.309 1.00 89.31 98 TRP A CA 1
ATOM 788 C C . TRP A 1 98 ? -3.145 -0.152 2.842 1.00 89.31 98 TRP A C 1
ATOM 790 O O . TRP A 1 98 ? -2.105 -0.561 2.339 1.00 89.31 98 TRP A O 1
ATOM 800 N N . CYS A 1 99 ? -3.981 0.661 2.196 1.00 88.88 99 CYS A N 1
ATOM 801 C CA . CYS A 1 99 ? -3.806 1.032 0.793 1.00 88.88 99 CYS A CA 1
ATOM 802 C C . CYS A 1 99 ? -2.440 1.745 0.547 1.00 88.88 99 CYS A C 1
ATOM 804 O O . CYS A 1 99 ? -1.816 1.553 -0.500 1.00 88.88 99 CYS A O 1
ATOM 806 N N . PHE A 1 100 ? -1.916 2.503 1.524 1.00 90.38 100 PHE A N 1
ATOM 807 C CA . PHE A 1 100 ? -0.549 3.052 1.509 1.00 90.38 100 PHE A CA 1
ATOM 808 C C . PHE A 1 100 ? 0.539 1.966 1.584 1.00 90.38 100 PHE A C 1
ATOM 810 O O . PHE A 1 100 ? 1.508 2.028 0.830 1.00 90.38 100 PHE A O 1
ATOM 817 N N . CYS A 1 101 ? 0.380 0.954 2.443 1.00 90.31 101 CYS A N 1
ATOM 818 C CA . CYS A 1 101 ? 1.301 -0.184 2.534 1.00 90.31 101 CYS A CA 1
ATOM 819 C C . CYS A 1 101 ? 1.457 -0.903 1.192 1.00 90.31 101 CYS A C 1
ATOM 821 O O . CYS A 1 101 ? 2.575 -1.132 0.735 1.00 90.31 101 CYS A O 1
ATOM 823 N N . GLU A 1 102 ? 0.339 -1.208 0.535 1.00 88.50 102 GLU A N 1
ATOM 824 C CA . GLU A 1 102 ? 0.326 -1.879 -0.768 1.00 88.50 102 GLU A CA 1
ATOM 825 C C . GLU A 1 102 ? 1.075 -1.069 -1.824 1.00 88.50 102 GLU A C 1
ATOM 827 O O . GLU A 1 102 ? 1.877 -1.617 -2.583 1.00 88.50 102 GLU A O 1
ATOM 832 N N . PHE A 1 103 ? 0.846 0.251 -1.837 1.00 88.25 103 PHE A N 1
ATOM 833 C CA . PHE A 1 103 ? 1.570 1.167 -2.708 1.00 88.25 103 PHE A CA 1
ATOM 834 C C . PHE A 1 103 ? 3.078 1.098 -2.445 1.00 88.25 103 PHE A C 1
ATOM 836 O O . PHE A 1 103 ? 3.841 0.908 -3.390 1.00 88.25 103 PHE A O 1
ATOM 843 N N . GLU A 1 104 ? 3.512 1.256 -1.191 1.00 89.31 104 GLU A N 1
ATOM 844 C CA . GLU A 1 104 ? 4.936 1.300 -0.835 1.00 89.31 104 GLU A CA 1
ATOM 845 C C . GLU A 1 104 ? 5.639 -0.006 -1.205 1.00 89.31 104 GLU A C 1
ATOM 847 O O . GLU A 1 104 ? 6.668 0.015 -1.880 1.00 89.31 104 GLU A O 1
ATOM 852 N N . VAL A 1 105 ? 5.047 -1.153 -0.867 1.00 89.56 105 VAL A N 1
ATOM 853 C CA . VAL A 1 105 ? 5.623 -2.462 -1.192 1.00 89.56 105 VAL A CA 1
ATOM 854 C C . VAL A 1 105 ? 5.702 -2.676 -2.706 1.00 89.56 105 VAL A C 1
ATOM 856 O O . VAL A 1 105 ? 6.743 -3.097 -3.216 1.00 89.56 105 VAL A O 1
ATOM 859 N N . ALA A 1 106 ? 4.638 -2.359 -3.452 1.00 87.12 106 ALA A N 1
ATOM 860 C CA . ALA A 1 106 ? 4.650 -2.484 -4.908 1.00 87.12 106 ALA A CA 1
ATOM 861 C C . ALA A 1 106 ? 5.635 -1.506 -5.567 1.00 87.12 106 ALA A C 1
ATOM 863 O O . ALA A 1 106 ? 6.250 -1.833 -6.587 1.00 87.12 106 ALA A O 1
ATOM 864 N N . SER A 1 107 ? 5.806 -0.314 -4.993 1.00 86.19 107 SER A N 1
ATOM 865 C CA . SER A 1 107 ? 6.769 0.693 -5.442 1.00 86.19 107 SER A CA 1
ATOM 866 C C . SER A 1 107 ? 8.206 0.208 -5.237 1.00 86.19 107 SER A C 1
ATOM 868 O O . SER A 1 107 ? 8.985 0.165 -6.194 1.00 86.19 107 SER A O 1
ATOM 870 N N . LEU A 1 108 ? 8.536 -0.259 -4.027 1.00 85.75 108 LEU A N 1
ATOM 871 C CA . LEU A 1 108 ? 9.837 -0.843 -3.684 1.00 85.75 108 LEU A CA 1
ATOM 872 C C . LEU A 1 108 ? 10.162 -2.062 -4.556 1.00 85.75 108 LEU A C 1
ATOM 874 O O . LEU A 1 108 ? 11.270 -2.176 -5.083 1.00 85.75 108 LEU A O 1
ATOM 878 N N . GLY A 1 109 ? 9.174 -2.935 -4.777 1.00 84.94 109 GLY A N 1
ATOM 879 C CA . GLY A 1 109 ? 9.283 -4.100 -5.657 1.00 84.94 109 GLY A CA 1
ATOM 880 C C . GLY A 1 109 ? 9.327 -3.764 -7.152 1.00 84.94 109 GLY A C 1
ATOM 881 O O . GLY A 1 109 ? 9.479 -4.670 -7.973 1.00 84.94 109 GLY A O 1
ATOM 882 N N . LYS A 1 110 ? 9.187 -2.483 -7.529 1.00 84.19 110 LYS A N 1
ATOM 883 C CA . LYS A 1 110 ? 9.065 -2.006 -8.921 1.00 84.19 110 LYS A CA 1
ATOM 884 C C . LYS A 1 110 ? 7.959 -2.723 -9.701 1.00 84.19 110 LYS A C 1
ATOM 886 O O . LYS A 1 110 ? 8.056 -2.904 -10.914 1.00 84.19 110 LYS A O 1
ATOM 891 N N . GLN A 1 111 ? 6.908 -3.122 -8.994 1.00 85.44 111 GLN A N 1
ATOM 892 C CA . GLN A 1 111 ? 5.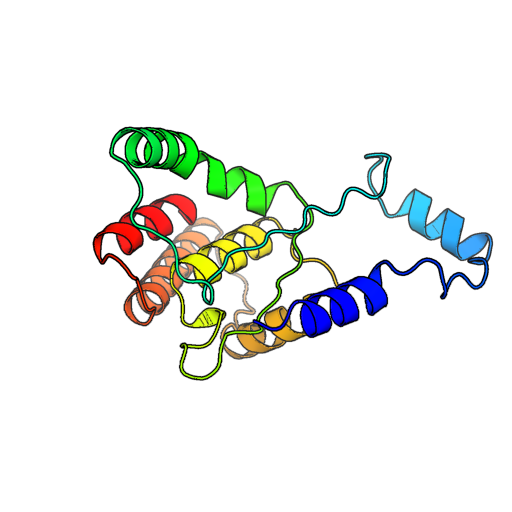766 -3.835 -9.544 1.00 85.44 111 GLN A CA 1
ATOM 893 C C . GLN A 1 111 ? 4.597 -2.924 -9.893 1.00 85.44 111 GLN A C 1
ATOM 895 O O . GLN A 1 111 ? 3.660 -3.378 -10.549 1.00 85.44 111 GLN A O 1
ATOM 900 N N . LEU A 1 112 ? 4.628 -1.646 -9.503 1.00 82.25 112 LEU A N 1
ATOM 901 C CA . LEU A 1 112 ? 3.614 -0.695 -9.946 1.00 82.25 112 LEU A CA 1
ATOM 902 C C . LEU A 1 112 ? 3.575 -0.658 -11.473 1.00 82.25 112 LEU A C 1
ATOM 904 O O . LEU A 1 112 ? 4.537 -0.304 -12.158 1.00 82.25 112 LEU A O 1
ATOM 908 N N . SER A 1 113 ? 2.436 -1.072 -12.015 1.00 73.25 113 SER A N 1
ATOM 909 C CA . SER A 1 113 ? 2.231 -1.104 -13.448 1.00 73.25 113 SER A CA 1
ATOM 910 C C . SER A 1 113 ? 2.287 0.318 -14.008 1.00 73.25 113 SER A C 1
ATOM 912 O O . SER A 1 113 ? 1.907 1.287 -13.351 1.00 73.25 113 SER A O 1
ATOM 914 N N . LYS A 1 114 ? 2.653 0.446 -15.287 1.00 70.12 114 LYS A N 1
ATOM 915 C CA . LYS A 1 114 ? 2.528 1.711 -16.039 1.00 70.12 114 LYS A CA 1
ATOM 916 C C . LYS A 1 114 ? 1.115 2.320 -15.991 1.00 70.12 114 LYS A C 1
ATOM 918 O O . LYS A 1 114 ? 0.926 3.481 -16.323 1.00 70.12 114 LYS A O 1
ATOM 923 N N . TYR A 1 115 ? 0.107 1.530 -15.625 1.00 65.81 115 TYR A N 1
ATOM 924 C CA . TYR A 1 115 ? -1.276 1.981 -15.521 1.00 65.81 115 TYR A CA 1
ATOM 925 C C . TYR A 1 115 ? -1.556 2.734 -14.213 1.00 65.81 115 TYR A C 1
ATOM 927 O O . TYR A 1 115 ? -2.583 3.389 -14.102 1.00 65.81 115 TYR A O 1
ATOM 935 N N . SER A 1 116 ? -0.622 2.711 -13.260 1.00 73.38 116 SER A N 1
ATOM 936 C CA . SER A 1 116 ? -0.678 3.473 -12.009 1.00 73.38 116 SER A CA 1
ATOM 937 C C . SER A 1 116 ? 0.214 4.720 -12.034 1.00 73.38 116 SER A C 1
ATOM 939 O O . SER A 1 116 ? 0.539 5.267 -10.986 1.00 73.38 116 SER A O 1
ATOM 941 N N . GLU A 1 117 ? 0.595 5.209 -13.220 1.00 74.19 117 GLU A N 1
ATOM 942 C CA . GLU A 1 117 ? 1.435 6.407 -13.379 1.00 74.19 117 GLU A CA 1
ATOM 943 C C . GLU A 1 117 ? 0.881 7.645 -12.660 1.00 74.19 117 GLU A C 1
ATOM 945 O O . GLU A 1 117 ? 1.656 8.450 -12.151 1.00 74.19 117 GLU A O 1
ATOM 950 N N . GLU A 1 118 ? -0.440 7.822 -12.622 1.00 72.38 118 GLU A N 1
ATOM 951 C CA . GLU A 1 118 ? -1.070 8.949 -11.924 1.00 72.38 118 GLU A CA 1
ATOM 952 C C . GLU A 1 118 ? -0.881 8.847 -10.405 1.00 72.38 118 GLU A C 1
ATOM 954 O O . GLU A 1 118 ? -0.472 9.828 -9.780 1.00 72.38 118 GLU A O 1
ATOM 959 N N . ALA A 1 119 ? -1.050 7.648 -9.837 1.00 71.31 119 ALA A N 1
ATOM 960 C CA . ALA A 1 119 ? -0.764 7.373 -8.429 1.00 71.31 119 ALA A CA 1
ATOM 961 C C . ALA A 1 119 ? 0.729 7.582 -8.111 1.00 71.31 119 ALA A C 1
ATOM 963 O O . ALA A 1 119 ? 1.072 8.246 -7.133 1.00 71.31 119 ALA A O 1
ATOM 964 N N . CYS A 1 120 ? 1.628 7.124 -8.991 1.00 72.38 120 CYS A N 1
ATOM 965 C CA . CYS A 1 120 ? 3.064 7.377 -8.861 1.00 72.38 120 CYS A CA 1
ATOM 966 C C . CYS A 1 120 ? 3.383 8.878 -8.888 1.00 72.38 120 CYS A C 1
ATOM 968 O O . CYS A 1 120 ? 4.181 9.349 -8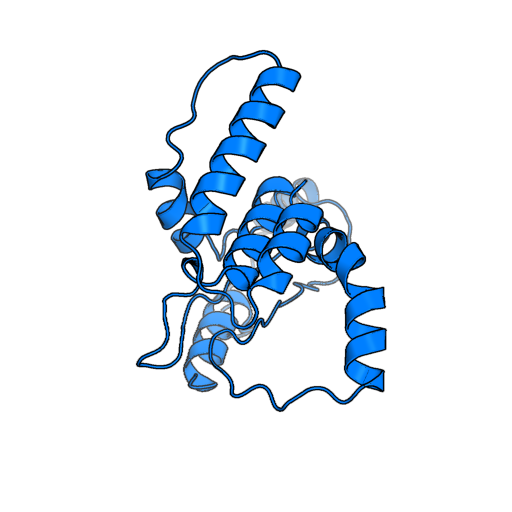.081 1.00 72.38 120 CYS A O 1
ATOM 970 N N . LYS A 1 121 ? 2.762 9.657 -9.786 1.00 73.88 121 LYS A N 1
ATOM 971 C CA . LYS A 1 121 ? 2.961 11.116 -9.889 1.00 73.88 121 LYS A CA 1
ATOM 972 C C . LYS A 1 121 ? 2.445 11.861 -8.660 1.00 73.88 121 LYS A C 1
ATOM 974 O O . LYS A 1 121 ? 3.077 12.835 -8.250 1.00 73.88 121 LYS A O 1
ATOM 979 N N . ALA A 1 122 ? 1.332 11.419 -8.074 1.00 68.44 122 ALA A N 1
ATOM 980 C CA . ALA A 1 122 ? 0.791 12.005 -6.850 1.00 68.44 122 ALA A CA 1
ATOM 981 C C . ALA A 1 122 ? 1.790 11.909 -5.682 1.00 68.44 122 ALA A C 1
ATOM 983 O O . ALA A 1 122 ? 1.948 12.875 -4.942 1.00 68.44 122 ALA A O 1
ATOM 984 N N . LEU A 1 123 ? 2.534 10.802 -5.586 1.00 63.50 123 LEU A N 1
ATOM 985 C CA . LEU A 1 123 ? 3.523 10.558 -4.527 1.00 63.50 123 LEU A CA 1
ATOM 986 C C . LEU A 1 123 ? 4.942 11.021 -4.856 1.00 63.50 123 LEU A C 1
ATOM 988 O O . LEU A 1 123 ? 5.675 11.445 -3.967 1.00 63.50 123 LEU A O 1
ATOM 992 N N . SER A 1 124 ? 5.323 11.033 -6.133 1.00 58.53 124 SER A N 1
ATOM 993 C CA . SER A 1 124 ? 6.618 11.572 -6.575 1.00 58.53 124 SER A CA 1
ATOM 994 C C . SER A 1 124 ? 6.746 13.065 -6.254 1.00 58.53 124 SER A C 1
ATOM 996 O O . SER A 1 124 ? 7.843 13.562 -6.037 1.00 58.53 124 SER A O 1
ATOM 998 N N . ARG A 1 125 ? 5.618 13.786 -6.159 1.00 52.09 125 ARG A N 1
ATOM 999 C CA . ARG A 1 125 ? 5.581 15.176 -5.673 1.00 52.09 125 ARG A CA 1
ATOM 1000 C C . ARG A 1 125 ? 5.926 15.307 -4.186 1.00 52.09 125 ARG A C 1
ATOM 1002 O O . ARG A 1 125 ? 6.424 16.356 -3.791 1.00 52.09 125 ARG A O 1
ATOM 1009 N N . SER A 1 126 ? 5.703 14.260 -3.394 1.00 49.31 126 SER A N 1
ATOM 1010 C CA . SER A 1 126 ? 6.071 14.192 -1.973 1.00 49.31 126 SER A CA 1
ATOM 1011 C C . SER A 1 126 ? 7.493 13.659 -1.765 1.00 49.31 126 SER A C 1
ATOM 1013 O O . SER A 1 126 ? 8.135 13.974 -0.767 1.00 49.31 126 SER A O 1
ATOM 1015 N N . SER A 1 127 ? 8.010 12.886 -2.725 1.00 46.59 127 SER A N 1
ATOM 1016 C CA . SER A 1 127 ? 9.337 12.268 -2.694 1.00 46.59 127 SER A CA 1
ATOM 1017 C C . SER 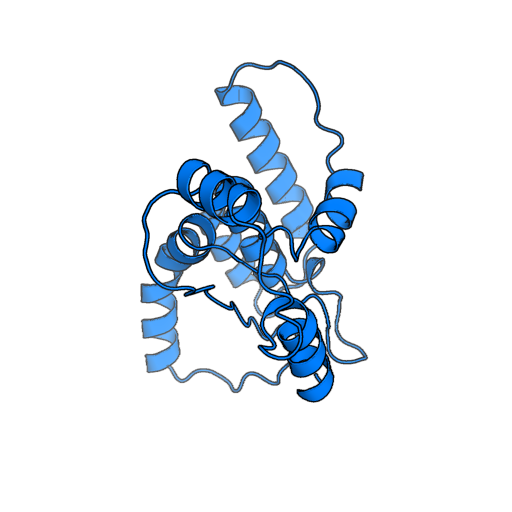A 1 127 ? 10.262 12.893 -3.742 1.00 46.59 127 SER A C 1
ATOM 1019 O O . SER A 1 127 ? 10.679 12.263 -4.711 1.00 46.59 127 SER A O 1
ATOM 1021 N N . ASN A 1 128 ? 10.613 14.164 -3.546 1.00 42.19 128 ASN A N 1
ATOM 1022 C CA . ASN A 1 128 ? 11.771 14.757 -4.213 1.00 42.19 128 ASN A CA 1
ATOM 1023 C C . ASN A 1 128 ? 13.035 14.255 -3.486 1.00 42.19 128 ASN A C 1
ATOM 1025 O O . ASN A 1 128 ? 13.642 14.973 -2.696 1.00 42.19 128 ASN A O 1
ATOM 1029 N N . ARG A 1 129 ? 13.377 12.974 -3.661 1.00 50.34 129 ARG A N 1
ATOM 1030 C CA . ARG A 1 129 ? 14.598 12.368 -3.106 1.00 50.34 129 ARG A CA 1
ATOM 1031 C C . ARG A 1 129 ? 15.484 11.870 -4.235 1.00 50.34 129 ARG A C 1
ATOM 1033 O O . ARG A 1 129 ? 15.690 10.677 -4.432 1.00 50.34 129 ARG A O 1
ATOM 1040 N N . ASP A 1 130 ? 15.981 12.839 -4.988 1.00 48.59 130 ASP A N 1
ATOM 1041 C CA . ASP A 1 130 ? 17.283 12.706 -5.625 1.00 48.59 130 ASP A CA 1
ATOM 1042 C C . ASP A 1 130 ? 18.359 12.732 -4.518 1.00 48.59 130 ASP A C 1
ATOM 1044 O O . ASP A 1 130 ? 18.095 13.298 -3.454 1.00 48.59 130 ASP A O 1
ATOM 1048 N N . LEU A 1 131 ? 19.543 12.164 -4.783 1.00 43.84 131 LEU A N 1
ATOM 1049 C CA . LEU A 1 131 ? 20.838 12.340 -4.084 1.00 43.84 131 LEU A CA 1
ATOM 1050 C C . LEU A 1 131 ? 21.542 11.064 -3.578 1.00 43.84 131 LEU A C 1
ATOM 1052 O O . LEU A 1 131 ? 20.980 10.145 -2.985 1.00 43.84 131 LEU A O 1
ATOM 1056 N N . MET A 1 132 ? 22.852 11.083 -3.834 1.00 44.25 132 MET A N 1
ATOM 1057 C CA . MET A 1 132 ? 23.857 10.052 -3.603 1.00 44.25 132 MET A CA 1
ATOM 1058 C C . MET A 1 132 ? 24.243 9.936 -2.121 1.00 44.25 132 MET A C 1
ATOM 1060 O O . MET A 1 132 ? 25.010 10.751 -1.611 1.00 44.25 132 MET A O 1
ATOM 1064 N N . LEU A 1 133 ? 23.738 8.911 -1.437 1.00 51.88 133 LEU A N 1
ATOM 1065 C CA . LEU A 1 133 ? 24.087 8.558 -0.056 1.00 51.88 133 LEU A CA 1
ATOM 1066 C C . LEU A 1 133 ? 24.405 7.058 0.049 1.00 51.88 133 LEU A C 1
ATOM 1068 O O . LEU A 1 133 ? 23.985 6.277 -0.802 1.00 51.88 133 LEU A O 1
ATOM 1072 N N . ASP A 1 134 ? 25.143 6.683 1.095 1.00 71.50 134 ASP A N 1
ATOM 1073 C CA . ASP A 1 134 ? 25.410 5.292 1.486 1.00 71.50 134 ASP A CA 1
ATOM 1074 C C . ASP A 1 134 ? 24.101 4.508 1.714 1.00 71.50 134 ASP A C 1
ATOM 1076 O O . ASP A 1 134 ? 23.143 5.040 2.284 1.00 71.50 134 ASP A O 1
ATOM 1080 N N . ASP A 1 135 ? 24.048 3.252 1.267 1.00 75.25 135 ASP A N 1
ATOM 1081 C CA . ASP A 1 135 ? 22.805 2.474 1.169 1.00 75.25 135 ASP A CA 1
ATOM 1082 C C . ASP A 1 135 ? 22.152 2.219 2.537 1.00 75.25 135 ASP A C 1
ATOM 1084 O O . ASP A 1 135 ? 20.927 2.261 2.648 1.00 75.25 135 ASP A O 1
ATOM 1088 N N . THR A 1 136 ? 22.940 2.060 3.606 1.00 78.25 136 THR A N 1
ATOM 1089 C CA . THR A 1 136 ? 22.408 1.860 4.969 1.00 78.25 136 THR A CA 1
ATOM 1090 C C . THR A 1 136 ? 21.664 3.097 5.468 1.00 78.25 136 THR A C 1
ATOM 1092 O O . THR A 1 136 ? 20.536 3.012 5.957 1.00 78.25 136 THR A O 1
ATOM 1095 N N . LYS A 1 137 ? 22.263 4.276 5.272 1.00 80.50 137 LYS A N 1
ATOM 1096 C CA . LYS A 1 137 ? 21.664 5.553 5.667 1.00 80.50 137 LYS A CA 1
ATOM 1097 C C . LYS A 1 137 ? 20.384 5.837 4.873 1.00 80.50 137 LYS A C 1
ATOM 1099 O O . LYS A 1 137 ? 19.423 6.360 5.428 1.00 80.50 137 LYS A O 1
ATOM 1104 N N . ARG A 1 138 ? 20.329 5.419 3.601 1.00 80.56 138 ARG A N 1
ATOM 1105 C CA . ARG A 1 138 ? 19.121 5.523 2.763 1.00 80.56 138 ARG A CA 1
ATOM 1106 C C . ARG A 1 138 ? 17.972 4.670 3.294 1.00 80.56 138 ARG A C 1
ATOM 1108 O O . ARG A 1 138 ? 16.834 5.136 3.283 1.00 80.56 138 ARG A O 1
ATOM 1115 N N . VAL A 1 139 ? 18.254 3.455 3.768 1.00 84.25 139 VAL A N 1
ATOM 1116 C CA . VAL A 1 139 ? 17.235 2.577 4.368 1.00 84.25 139 VAL A CA 1
ATOM 1117 C C . VAL A 1 139 ? 16.681 3.194 5.651 1.00 84.25 139 VAL A C 1
ATOM 1119 O O . VAL A 1 139 ? 15.466 3.275 5.805 1.00 84.25 139 VAL A O 1
ATOM 1122 N N . GLU A 1 140 ? 17.533 3.701 6.543 1.00 87.31 140 GLU A N 1
ATOM 1123 C CA . GLU A 1 140 ? 17.084 4.352 7.783 1.00 87.31 140 GLU A CA 1
ATOM 1124 C C . GLU A 1 140 ? 16.258 5.621 7.518 1.00 87.31 140 GLU A C 1
ATOM 1126 O O . GLU A 1 140 ? 15.191 5.814 8.112 1.00 87.31 140 GLU A O 1
ATOM 1131 N N . GLU A 1 141 ? 16.706 6.473 6.592 1.00 88.12 141 GLU A N 1
ATOM 1132 C CA . GLU A 1 141 ? 15.987 7.68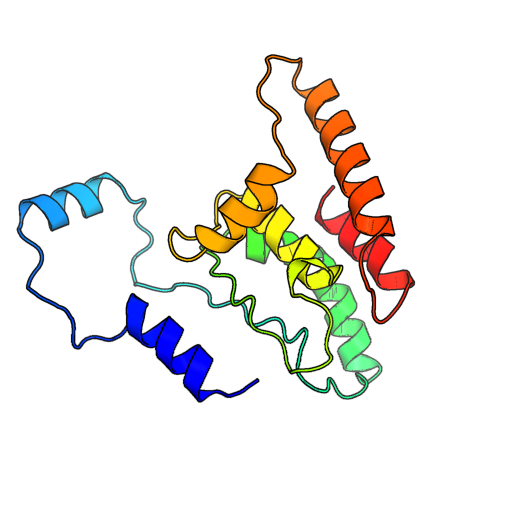4 6.179 1.00 88.12 141 GLU A CA 1
ATOM 1133 C C . GLU A 1 141 ? 14.648 7.370 5.500 1.00 88.12 141 GLU A C 1
ATOM 1135 O O . GLU A 1 141 ? 13.687 8.140 5.629 1.00 88.12 141 GLU A O 1
ATOM 1140 N N . TYR A 1 142 ? 14.569 6.262 4.760 1.00 87.56 142 TYR A N 1
ATOM 1141 C CA . TYR A 1 142 ? 13.326 5.764 4.180 1.00 87.56 142 TYR A CA 1
ATOM 1142 C C . TYR A 1 142 ? 12.385 5.241 5.270 1.00 87.56 142 TYR A C 1
ATOM 1144 O O . TYR A 1 142 ? 11.266 5.734 5.391 1.00 87.56 142 TYR A O 1
ATOM 1152 N N . CYS A 1 143 ? 12.852 4.334 6.132 1.00 89.94 143 CYS A N 1
ATOM 1153 C CA . CYS A 1 143 ? 12.075 3.765 7.236 1.00 89.94 143 CYS A CA 1
ATOM 1154 C C . CYS A 1 143 ? 11.535 4.831 8.197 1.00 89.94 143 CYS A C 1
ATOM 1156 O O . CYS A 1 143 ? 10.428 4.684 8.719 1.00 89.94 143 CYS A O 1
ATOM 1158 N N . SER A 1 144 ? 12.302 5.901 8.422 1.00 90.62 144 SER A N 1
ATOM 1159 C CA . SER A 1 144 ? 11.882 7.048 9.234 1.00 90.62 144 SER A CA 1
ATOM 1160 C C . SER A 1 144 ? 10.812 7.883 8.526 1.00 90.62 144 SER A C 1
ATOM 1162 O O . SER A 1 144 ? 9.836 8.297 9.146 1.00 90.62 144 SER A O 1
ATOM 1164 N N . ALA A 1 145 ? 10.955 8.108 7.216 1.00 89.62 145 ALA A N 1
ATOM 1165 C CA . ALA A 1 145 ? 9.959 8.831 6.427 1.00 89.62 145 ALA A CA 1
ATOM 1166 C C . ALA A 1 145 ? 8.636 8.062 6.310 1.00 89.62 145 ALA A C 1
ATOM 1168 O O . ALA A 1 145 ? 7.565 8.661 6.387 1.00 89.62 145 ALA A O 1
ATOM 1169 N N . VAL A 1 146 ? 8.707 6.740 6.152 1.00 90.62 146 VAL A N 1
ATOM 1170 C CA . VAL A 1 146 ? 7.537 5.857 6.191 1.00 90.62 146 VAL A CA 1
ATOM 1171 C C . VAL A 1 146 ? 6.844 5.963 7.544 1.00 90.62 146 VAL A C 1
ATOM 1173 O O . VAL A 1 146 ? 5.633 6.135 7.580 1.00 90.62 146 VAL A O 1
ATOM 1176 N N . ASP A 1 147 ? 7.586 5.932 8.654 1.00 93.12 147 ASP A N 1
ATOM 1177 C CA . ASP A 1 147 ? 6.996 6.046 9.992 1.00 93.12 147 ASP A CA 1
ATOM 1178 C C . ASP A 1 147 ? 6.204 7.337 10.192 1.00 93.12 147 ASP A C 1
ATOM 1180 O O . ASP A 1 147 ? 5.103 7.286 10.741 1.00 93.12 147 ASP A O 1
ATOM 1184 N N . VAL A 1 148 ? 6.745 8.470 9.730 1.00 92.94 148 VAL A N 1
ATOM 1185 C CA . VAL A 1 148 ? 6.054 9.766 9.773 1.00 92.94 148 VAL A CA 1
ATOM 1186 C C . VAL A 1 148 ? 4.765 9.702 8.959 1.00 92.94 148 VAL A C 1
ATOM 1188 O O . VAL A 1 148 ? 3.703 10.024 9.482 1.00 92.94 148 VAL A O 1
ATOM 1191 N N . GLN A 1 149 ? 4.834 9.204 7.722 1.00 91.50 149 GLN A N 1
ATOM 1192 C CA . GLN A 1 149 ? 3.651 9.073 6.873 1.00 91.50 149 GLN A CA 1
ATOM 1193 C C . GLN A 1 149 ? 2.601 8.142 7.484 1.00 91.50 149 GLN A C 1
ATOM 1195 O O . GLN A 1 149 ? 1.418 8.452 7.407 1.00 91.50 149 GLN A O 1
ATOM 1200 N N . LEU A 1 150 ? 3.010 7.036 8.119 1.00 93.00 150 LEU A N 1
ATOM 1201 C CA . LEU A 1 150 ? 2.099 6.096 8.778 1.00 93.00 150 LEU A CA 1
ATOM 1202 C C . LEU A 1 150 ? 1.319 6.741 9.926 1.00 93.00 150 LEU A C 1
ATOM 1204 O O . LEU A 1 150 ? 0.161 6.384 10.118 1.00 93.00 150 LEU A O 1
ATOM 1208 N N . GLN A 1 151 ? 1.904 7.696 10.659 1.00 94.12 151 GLN A N 1
ATOM 1209 C CA . GLN A 1 151 ? 1.172 8.421 11.710 1.00 94.12 151 GLN A CA 1
ATOM 1210 C C . GLN A 1 151 ? 0.029 9.279 11.153 1.00 94.12 151 GLN A C 1
ATOM 1212 O O . GLN A 1 151 ? -0.932 9.563 11.864 1.00 94.12 151 GLN A O 1
ATOM 1217 N N . GLU A 1 152 ? 0.122 9.686 9.889 1.00 93.62 152 GLU A N 1
ATOM 1218 C CA . GLU A 1 152 ? -0.878 10.519 9.220 1.00 93.62 152 GLU A CA 1
ATOM 1219 C C . GLU A 1 152 ? -1.975 9.686 8.538 1.00 93.62 152 GLU A C 1
ATOM 1221 O O . GLU A 1 152 ? -2.952 10.247 8.042 1.00 93.62 152 GLU A O 1
ATOM 1226 N N . LYS A 1 153 ? -1.836 8.351 8.494 1.00 93.06 153 LYS A N 1
ATOM 1227 C CA . LYS A 1 153 ? -2.792 7.473 7.810 1.00 93.06 153 LYS A CA 1
ATOM 1228 C C . LYS A 1 153 ? -3.967 7.069 8.690 1.00 93.06 153 LYS A C 1
ATOM 1230 O O . LYS A 1 153 ? -3.868 6.898 9.904 1.00 93.06 153 LYS A O 1
ATOM 1235 N N . HIS A 1 154 ? -5.095 6.825 8.036 1.00 91.69 154 HIS A N 1
ATOM 1236 C CA . HIS A 1 154 ? -6.284 6.258 8.642 1.00 91.69 154 HIS A CA 1
ATOM 1237 C C . HIS A 1 154 ? -6.176 4.737 8.722 1.00 91.69 154 HIS A C 1
ATOM 1239 O O . HIS A 1 154 ? -6.050 4.045 7.710 1.00 91.69 154 HIS A O 1
ATOM 1245 N N . PHE A 1 155 ? -6.311 4.212 9.936 1.00 88.62 155 PHE A N 1
ATOM 1246 C CA . PHE A 1 155 ? -6.465 2.787 10.190 1.00 88.62 155 PHE A CA 1
ATOM 1247 C C . PHE A 1 155 ? -7.839 2.515 10.781 1.00 88.62 155 PHE A C 1
ATOM 1249 O O . PHE A 1 155 ? -8.314 3.255 11.644 1.00 88.62 155 PHE A O 1
ATOM 1256 N N . ARG A 1 156 ? -8.468 1.418 10.349 1.00 84.38 156 ARG A N 1
ATOM 1257 C CA . ARG A 1 156 ? -9.692 0.937 10.996 1.00 84.38 156 ARG A CA 1
ATOM 1258 C C . ARG A 1 156 ? -9.403 0.474 12.423 1.00 84.38 156 ARG A C 1
ATOM 1260 O O . ARG A 1 156 ? -10.189 0.762 13.322 1.00 84.38 156 ARG A O 1
ATOM 1267 N N . TYR A 1 157 ? -8.277 -0.210 12.616 1.00 85.31 157 TYR A N 1
ATOM 1268 C CA . TYR A 1 157 ? -7.783 -0.636 13.920 1.00 85.31 157 TYR A CA 1
ATOM 1269 C C . TYR A 1 157 ? -6.378 -0.071 14.142 1.00 85.31 157 TYR A C 1
ATOM 1271 O O . TYR A 1 157 ? -5.503 -0.318 13.317 1.00 85.31 157 TYR A O 1
ATOM 1279 N N . PRO A 1 158 ? -6.109 0.643 15.251 1.00 87.38 158 PRO A N 1
ATOM 1280 C CA . PRO A 1 158 ? -4.776 1.191 15.518 1.00 87.38 158 PRO A CA 1
ATOM 1281 C C . PRO A 1 158 ? -3.654 0.139 15.533 1.00 87.38 158 PRO A C 1
ATOM 1283 O O . PRO A 1 158 ? -2.512 0.452 15.208 1.00 87.38 158 PRO A O 1
ATOM 1286 N N . SER A 1 159 ? -3.976 -1.116 15.871 1.00 86.19 159 SER A N 1
ATOM 1287 C CA . SER A 1 159 ? -3.046 -2.251 15.820 1.00 86.19 159 SER A CA 1
ATOM 1288 C C . SER A 1 159 ? -2.495 -2.522 14.418 1.00 86.19 159 SER A C 1
ATOM 1290 O O . SER A 1 159 ? -1.349 -2.948 14.291 1.00 86.19 159 SER A O 1
ATOM 1292 N N . ASP A 1 160 ? -3.276 -2.236 13.373 1.00 88.12 160 ASP A N 1
ATOM 1293 C CA . ASP A 1 160 ? -2.903 -2.500 11.981 1.00 88.12 160 ASP A CA 1
ATOM 1294 C C . ASP A 1 160 ? -1.690 -1.669 11.548 1.00 88.12 160 ASP A C 1
ATOM 1296 O O . ASP A 1 160 ? -0.915 -2.098 10.695 1.00 88.12 160 ASP A O 1
ATOM 1300 N N . MET A 1 161 ? -1.468 -0.512 12.180 1.00 92.56 161 MET A N 1
ATOM 1301 C CA . MET A 1 161 ? -0.294 0.323 11.927 1.00 92.56 161 MET A CA 1
ATOM 1302 C C . MET A 1 161 ? 1.007 -0.444 12.175 1.00 92.56 161 MET A C 1
ATOM 1304 O O . MET A 1 161 ? 1.960 -0.310 11.407 1.00 92.56 161 MET A O 1
ATOM 1308 N N . GLN A 1 162 ? 1.055 -1.268 13.225 1.00 91.62 162 GLN A N 1
ATOM 1309 C CA . GLN A 1 162 ? 2.247 -2.051 13.535 1.00 91.62 162 GLN A CA 1
ATOM 1310 C C . GLN A 1 162 ? 2.454 -3.181 12.522 1.00 91.62 162 GLN A C 1
ATOM 1312 O O . GLN A 1 162 ? 3.593 -3.461 12.150 1.00 91.62 162 GLN A O 1
ATOM 1317 N N . SER A 1 163 ? 1.370 -3.792 12.040 1.00 90.50 163 SER A N 1
ATOM 1318 C CA . SER A 1 163 ? 1.428 -4.792 10.972 1.00 90.50 163 SER A CA 1
ATOM 1319 C C . SER A 1 163 ? 1.944 -4.187 9.671 1.00 90.50 163 SER A C 1
ATOM 1321 O O . SER A 1 163 ? 2.894 -4.706 9.097 1.00 90.50 163 SER A O 1
ATOM 1323 N N . VAL A 1 164 ? 1.391 -3.048 9.248 1.00 91.44 164 VAL A N 1
ATOM 1324 C CA . VAL A 1 164 ? 1.845 -2.324 8.053 1.00 91.44 164 VAL A CA 1
ATOM 1325 C C . VAL A 1 164 ? 3.315 -1.927 8.171 1.00 91.44 164 VAL A C 1
ATOM 1327 O O . VAL A 1 164 ? 4.097 -2.171 7.254 1.00 91.44 164 VAL A O 1
ATOM 1330 N N . ARG A 1 165 ? 3.723 -1.382 9.323 1.00 92.81 165 ARG A N 1
ATOM 1331 C CA . ARG A 1 165 ? 5.128 -1.059 9.597 1.00 92.81 165 ARG A CA 1
ATOM 1332 C C . ARG A 1 165 ? 6.033 -2.283 9.445 1.00 92.81 165 ARG A C 1
ATOM 1334 O O . ARG A 1 165 ? 7.119 -2.152 8.896 1.00 92.81 165 ARG A O 1
ATOM 1341 N N . SER A 1 166 ? 5.600 -3.446 9.931 1.00 91.75 166 SER A N 1
ATOM 1342 C CA . SER A 1 166 ? 6.356 -4.700 9.831 1.00 91.75 166 SER A CA 1
ATOM 1343 C C . SER A 1 166 ? 6.413 -5.278 8.416 1.00 91.75 166 SER A C 1
ATOM 1345 O O . SER A 1 166 ? 7.257 -6.127 8.172 1.00 91.75 166 SER A O 1
ATOM 1347 N N . ILE A 1 167 ? 5.501 -4.896 7.521 1.00 90.69 167 ILE A N 1
ATOM 1348 C CA . ILE A 1 167 ? 5.489 -5.368 6.130 1.00 90.69 167 ILE A CA 1
ATOM 1349 C C . ILE A 1 167 ? 6.423 -4.519 5.257 1.00 90.69 167 ILE A C 1
ATOM 1351 O O . ILE A 1 167 ? 7.041 -5.042 4.336 1.00 90.69 167 ILE A O 1
ATOM 1355 N N . ILE A 1 168 ? 6.505 -3.209 5.520 1.00 88.88 168 ILE A N 1
ATOM 1356 C CA . ILE A 1 168 ? 7.340 -2.283 4.735 1.00 88.88 168 ILE A CA 1
ATOM 1357 C C . ILE A 1 168 ? 8.832 -2.397 5.112 1.00 88.88 168 ILE A C 1
ATOM 1359 O O . ILE A 1 168 ? 9.691 -2.082 4.290 1.00 88.88 168 ILE A O 1
ATOM 1363 N N . ARG A 1 169 ? 9.135 -2.815 6.347 1.00 86.19 169 ARG A N 1
ATOM 1364 C CA . ARG A 1 169 ? 10.497 -2.952 6.891 1.00 86.19 169 ARG A CA 1
ATOM 1365 C C . ARG A 1 169 ? 11.035 -4.364 6.742 1.00 86.19 169 ARG A C 1
ATOM 1367 O O . ARG A 1 169 ? 12.232 -4.473 6.401 1.00 86.19 169 ARG A O 1
#

Foldseek 3Di:
DPPVVVVVLCCVPPPPPPDPPDDPVVVVVVVVVDDDPDDPPQDEDDDQLADDDDDDDPVRVVVCVVCLLCLLVVLLPGQYEDDQDHDPPGDTLCQALVSVLSVLSNVVSVNDDPSCVVVVVVCVVVDPDDDDDDPVVVVVVVLVVNLVSLVRHDDPDPVVSVSSSSSND

pLDDT: mean 75.42, std 14.78, range [38.03, 94.12]

Sequence (169 aa):
LRLGTMRRVLNTHFSPTRVEEPSFWRRLRHALSRTPVGGWDTVLFFDFCGLPQAPRSDEEHRIFGECLPHMGMLYSMFPTMILDQVTPGAHSYLDSGWCFCEFEVASLGKQLSKYSEEACKALSRSSNRDLMLDDTKRVEEYCSAVDVQLQEKHFRYPSDMQSVRSIIR

Organism: NCBI:txid1333877

Radius of gyration: 18.22 Å; chains: 1; bounding box: 45×34×52 Å

Secondary structure (DSSP, 8-state):
--HHHHHHHHHHHH-GGG-PPPPHHHHHHHHHSS----S---B-----TTS-PPPPPHHHHHHHHHHGGGHHHHHHHS-B-------TTSPPGGGBHHHHHHHHHHHHTT-B-GGGHHHHHHHHTT--------HHHHHHHHHHHHHHHHHTSB-SSTTHHHHHHHHH-